Protein AF-X1F347-F1 (afdb_monomer)

Organism: NCBI:txid412755

Foldseek 3Di:
DPDQDFAQFWKKFFKKWKADWPDFFKKKKFKDWQNHTFWIFIDGDDPVDRGIDITTIIGPTHGGRTGMDMDMDTPPDPDIDMDIDTDMDGD

Mean predicted aligned error: 5.32 Å

Sequence (91 aa):
ETAIDVIPSDFDIRCLSIEDLSADGVYEIVLYADGIKVGKARCTKNAALDGIVNVPIQTPIISAGSVITAKVATSNVTEDTATISIVYHVY

Secondary structure (DSSP, 8-state):
--------S-EEEEEEEEE---SSEEEEEEEEETTEEEEEEEEEE-TT--S-EEEE--PPPB-TTPPEEEEEEESS-SS---EEEEEEEE-

Nearest PDB structures (foldseek):
  3wnn-assembly2_B  TM=5.715E-01  e=1.254E-01  Niallia circulans
  4qql-assembly1_C  TM=5.669E-01  e=1.469E-01  Mus musculus
  5x7h-assembly1_A  TM=5.674E-01  e=3.069E-01  Paenibacillus sp. 598K
  3wnk-assembly1_A  TM=5.735E-01  e=3.410E-01  Niallia circulans
  3d0j-assembly1_A-2  TM=2.656E-01  e=1.071E-01  Clostridium acetobutylicum ATCC 824

pLDDT: mean 86.06, std 11.74, range [39.31, 96.62]

Radius of gyration: 13.59 Å; Cα contacts (8 Å, |Δi|>4): 200; chains: 1; bounding box: 31×23×32 Å

Solvent-accessible surface area (backbone atoms only — not comparable to full-atom values): 5469 Å² total; per-residue (Å²): 132,83,81,77,87,64,50,86,40,36,29,32,44,46,29,40,38,37,32,74,65,80,62,68,37,52,38,39,39,38,34,21,46,74,82,43,81,50,46,69,47,70,52,72,42,46,98,86,58,93,58,75,45,75,40,78,44,76,35,63,82,41,62,45,62,53,53,77,46,77,48,79,47,51,87,76,55,98,75,84,59,68,48,75,47,80,42,66,51,76,103

Structure (mmCIF, N/CA/C/O backbone):
data_AF-X1F347-F1
#
_entry.id   AF-X1F347-F1
#
loop_
_atom_site.group_PDB
_atom_site.id
_atom_site.type_symbol
_atom_site.label_atom_id
_atom_site.label_alt_id
_atom_site.label_comp_id
_atom_site.label_asym_id
_atom_site.label_entity_id
_atom_site.label_seq_id
_atom_site.pdbx_PDB_ins_code
_atom_site.Cartn_x
_atom_site.Cartn_y
_atom_site.Cartn_z
_atom_site.occupancy
_atom_site.B_iso_or_equiv
_atom_site.auth_seq_id
_atom_site.auth_comp_id
_atom_site.auth_asym_id
_atom_site.auth_atom_id
_atom_site.pdbx_PDB_model_num
ATOM 1 N N . GLU A 1 1 ? -16.744 8.293 -10.250 1.00 39.31 1 GLU A N 1
ATOM 2 C CA . GLU A 1 1 ? -16.518 8.300 -8.796 1.00 39.31 1 GLU A CA 1
ATOM 3 C C . GLU A 1 1 ? -16.043 6.903 -8.436 1.00 39.31 1 GLU A C 1
ATOM 5 O O . GLU A 1 1 ? -16.802 5.957 -8.598 1.00 39.31 1 GLU A O 1
ATOM 10 N N . THR A 1 2 ? -14.751 6.725 -8.168 1.00 45.22 2 THR A N 1
ATOM 11 C CA . THR A 1 2 ? -14.213 5.430 -7.732 1.00 45.22 2 THR A CA 1
ATOM 12 C C . THR A 1 2 ? -14.665 5.248 -6.292 1.00 45.22 2 THR A C 1
ATOM 14 O O . THR A 1 2 ? -14.276 6.039 -5.435 1.00 45.22 2 THR A O 1
ATOM 17 N N . ALA A 1 3 ? -15.549 4.282 -6.042 1.00 48.78 3 ALA A N 1
ATOM 18 C CA . ALA A 1 3 ? -15.978 3.955 -4.691 1.00 48.78 3 ALA A CA 1
ATOM 19 C C . ALA A 1 3 ? -14.732 3.630 -3.857 1.00 48.78 3 ALA A C 1
ATOM 21 O O . ALA A 1 3 ? -13.963 2.736 -4.206 1.00 48.78 3 ALA A O 1
ATOM 22 N N . ILE A 1 4 ? -14.493 4.414 -2.806 1.00 61.59 4 ILE A N 1
ATOM 23 C CA . ILE A 1 4 ? -13.481 4.084 -1.808 1.00 61.59 4 ILE A CA 1
ATOM 24 C C . ILE A 1 4 ? -14.112 2.985 -0.965 1.00 61.59 4 ILE A C 1
ATOM 26 O O . ILE A 1 4 ? -15.049 3.256 -0.214 1.00 61.59 4 ILE A O 1
ATOM 30 N N . ASP A 1 5 ? -13.643 1.751 -1.131 1.00 69.25 5 ASP A N 1
ATOM 31 C CA . ASP A 1 5 ? -14.046 0.659 -0.253 1.00 69.25 5 ASP A CA 1
ATOM 32 C C . ASP A 1 5 ? -13.544 0.966 1.158 1.00 69.25 5 ASP A C 1
ATOM 34 O O . ASP A 1 5 ? -12.344 1.043 1.427 1.00 69.25 5 ASP A O 1
ATOM 38 N N . VAL A 1 6 ? -14.495 1.208 2.054 1.00 81.69 6 VAL A N 1
ATOM 39 C CA . VAL A 1 6 ? -14.227 1.519 3.453 1.00 81.69 6 VAL A CA 1
ATOM 40 C C . VAL A 1 6 ? -14.161 0.215 4.240 1.00 81.69 6 VAL A C 1
ATOM 42 O O . VAL A 1 6 ? -15.090 -0.590 4.187 1.00 81.69 6 VAL A O 1
ATOM 45 N N . ILE A 1 7 ? -13.093 0.022 5.015 1.00 89.50 7 ILE A N 1
ATOM 46 C CA . ILE A 1 7 ? -12.989 -1.107 5.946 1.00 89.50 7 ILE A CA 1
ATOM 47 C C . ILE A 1 7 ? -13.740 -0.728 7.241 1.00 89.50 7 ILE A C 1
ATOM 49 O O . ILE A 1 7 ? -13.374 0.261 7.881 1.00 89.50 7 ILE A O 1
ATOM 53 N N . PRO A 1 8 ? -14.808 -1.458 7.627 1.00 91.12 8 PRO A N 1
ATOM 54 C CA . PRO A 1 8 ? -15.732 -1.034 8.687 1.00 91.12 8 PRO A CA 1
ATOM 55 C C . PRO A 1 8 ? -15.272 -1.375 10.113 1.00 91.12 8 PRO A C 1
ATOM 57 O O . PRO A 1 8 ? -15.905 -0.933 11.069 1.00 91.12 8 PRO A O 1
ATOM 60 N N . SER A 1 9 ? -14.202 -2.157 10.253 1.00 95.00 9 SER A N 1
ATOM 61 C CA . SER A 1 9 ? -13.582 -2.542 11.525 1.00 95.00 9 SER A CA 1
ATOM 62 C C . SER A 1 9 ? -12.160 -2.014 11.591 1.00 95.00 9 SER A C 1
ATOM 64 O O . SER A 1 9 ? -11.550 -1.784 10.548 1.00 95.00 9 SER A O 1
ATOM 66 N N . ASP A 1 10 ? -11.619 -1.890 12.801 1.00 96.44 10 ASP A N 1
ATOM 67 C CA . ASP A 1 10 ? -10.188 -1.672 12.992 1.00 96.44 10 ASP A CA 1
ATOM 68 C C . ASP A 1 10 ? -9.404 -2.800 12.310 1.00 96.44 10 ASP A C 1
ATOM 70 O O . ASP A 1 10 ? -9.826 -3.961 12.299 1.00 96.44 10 ASP A O 1
ATOM 74 N N . PHE A 1 11 ? -8.267 -2.466 11.708 1.00 95.69 11 PHE A N 1
ATOM 75 C CA . PHE A 1 11 ? -7.518 -3.411 10.887 1.00 95.69 11 PHE A CA 1
ATOM 76 C C . PHE A 1 11 ? -6.020 -3.132 10.895 1.00 95.69 11 PHE A C 1
ATOM 78 O O . PHE A 1 11 ? -5.580 -2.025 11.183 1.00 95.69 11 PHE A O 1
ATOM 85 N N . ASP A 1 12 ? -5.212 -4.126 10.538 1.00 96.19 12 ASP A N 1
ATOM 86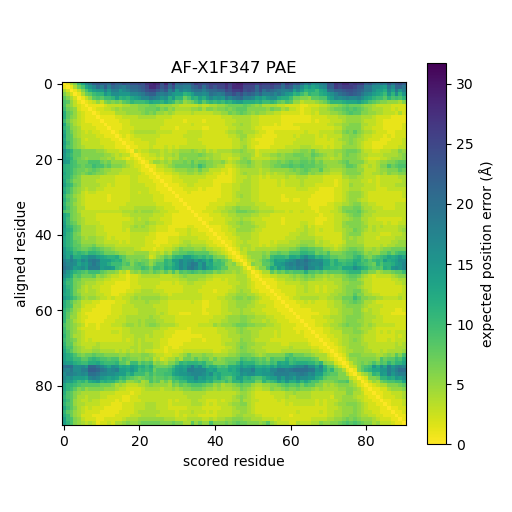 C CA . ASP A 1 12 ? -3.804 -3.920 10.204 1.00 96.19 12 ASP A CA 1
ATOM 87 C C . ASP A 1 12 ? -3.444 -4.557 8.859 1.00 96.19 12 ASP A C 1
ATOM 89 O O . ASP A 1 12 ? -4.018 -5.562 8.438 1.00 96.19 12 ASP A O 1
ATOM 93 N N . ILE A 1 13 ? -2.500 -3.946 8.144 1.00 95.75 13 ILE A N 1
ATOM 94 C CA . ILE A 1 13 ? -2.055 -4.415 6.833 1.00 95.75 13 ILE A CA 1
ATOM 95 C C . ILE A 1 13 ? -0.865 -5.355 7.026 1.00 95.75 13 ILE A C 1
ATOM 97 O O . ILE A 1 13 ? 0.121 -5.009 7.682 1.00 95.75 13 ILE A O 1
ATOM 101 N N . ARG A 1 14 ? -0.965 -6.542 6.420 1.00 95.19 14 ARG A N 1
ATOM 102 C CA . ARG A 1 14 ? -0.026 -7.668 6.560 1.00 95.19 14 ARG A CA 1
ATOM 103 C C . ARG A 1 14 ? 0.829 -7.904 5.319 1.00 95.19 14 ARG A C 1
ATOM 105 O O . ARG A 1 14 ? 1.905 -8.495 5.397 1.00 95.19 14 ARG A O 1
ATOM 112 N N . CYS A 1 15 ? 0.351 -7.487 4.154 1.00 94.25 15 CYS A N 1
ATOM 113 C CA . CYS A 1 15 ? 1.080 -7.642 2.904 1.00 94.25 15 CYS A CA 1
ATOM 114 C C . CYS A 1 15 ? 0.598 -6.617 1.880 1.00 94.25 15 CYS A C 1
ATOM 116 O O . CYS A 1 15 ? -0.585 -6.269 1.851 1.00 94.25 15 CYS A O 1
ATOM 118 N N . LEU A 1 16 ? 1.519 -6.177 1.027 1.00 94.00 16 LEU A N 1
ATOM 119 C CA . LEU A 1 16 ? 1.194 -5.516 -0.229 1.00 94.00 16 LEU A CA 1
ATOM 120 C C . LEU A 1 16 ? 1.513 -6.456 -1.382 1.00 94.00 16 LEU A C 1
ATOM 122 O O . LEU A 1 16 ? 2.651 -6.905 -1.516 1.00 94.00 16 LEU A O 1
ATOM 126 N N . SER A 1 17 ? 0.519 -6.711 -2.220 1.00 92.62 17 SER A N 1
ATOM 127 C CA . SER A 1 17 ? 0.700 -7.381 -3.503 1.00 92.62 17 SER A CA 1
ATOM 128 C C . SER A 1 17 ? 0.803 -6.301 -4.572 1.00 92.62 17 SER A C 1
ATOM 130 O O . SER A 1 17 ? -0.107 -5.486 -4.716 1.00 92.62 17 SER A O 1
ATOM 132 N N . ILE A 1 18 ? 1.937 -6.250 -5.260 1.00 90.44 18 ILE A N 1
ATOM 133 C CA . ILE A 1 18 ? 2.285 -5.190 -6.207 1.00 90.44 18 ILE A CA 1
ATOM 134 C C . ILE A 1 18 ? 2.439 -5.822 -7.584 1.00 90.44 18 ILE A C 1
ATOM 136 O O . ILE A 1 18 ? 3.179 -6.796 -7.734 1.00 90.44 18 IL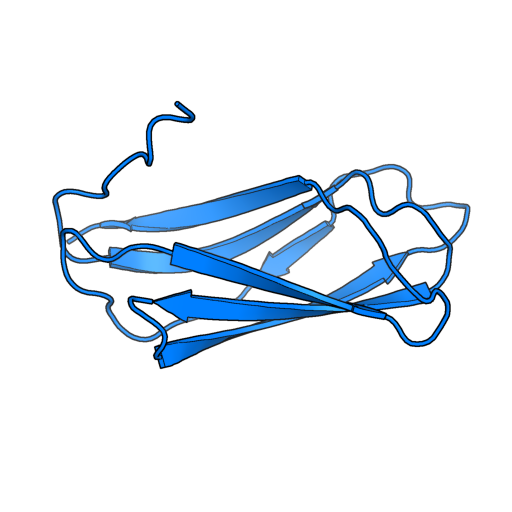E A O 1
ATOM 140 N N . GLU A 1 19 ? 1.771 -5.257 -8.579 1.00 87.25 19 GLU A N 1
ATOM 141 C CA . GLU A 1 19 ? 1.813 -5.718 -9.965 1.00 87.25 19 GLU A CA 1
ATOM 142 C C . GLU A 1 19 ? 1.805 -4.532 -10.942 1.00 87.25 19 GLU A C 1
ATOM 144 O O . GLU A 1 19 ? 1.681 -3.372 -10.536 1.00 87.25 19 GLU A O 1
ATOM 149 N N . ASP A 1 20 ? 2.007 -4.825 -12.227 1.00 82.81 20 ASP A N 1
ATOM 150 C CA . ASP A 1 20 ? 1.983 -3.851 -13.328 1.00 82.81 20 ASP A CA 1
ATOM 151 C C . ASP A 1 20 ? 2.951 -2.658 -13.196 1.00 82.81 20 ASP A C 1
ATOM 153 O O . ASP A 1 20 ? 2.710 -1.585 -13.740 1.00 82.81 20 ASP A O 1
ATOM 157 N N . LEU A 1 21 ? 4.084 -2.835 -12.510 1.00 83.56 21 LEU A N 1
ATOM 158 C CA . LEU A 1 21 ? 5.161 -1.835 -12.479 1.00 83.56 21 LEU A CA 1
ATOM 159 C C . LEU A 1 21 ? 5.690 -1.593 -13.903 1.00 83.56 21 LEU A C 1
ATOM 161 O O . LEU A 1 21 ? 6.011 -2.559 -14.597 1.00 83.56 21 LEU A O 1
ATOM 165 N N . SER A 1 22 ? 5.808 -0.341 -14.355 1.00 79.44 22 SER A N 1
ATOM 166 C CA . SER A 1 22 ? 6.035 -0.073 -15.787 1.00 79.44 22 SER A CA 1
ATOM 167 C C . SER A 1 22 ? 7.468 -0.304 -16.280 1.00 79.44 22 SER A C 1
ATOM 169 O O . SER A 1 22 ? 7.659 -0.573 -17.467 1.00 79.44 22 SER A O 1
ATOM 171 N N . ALA A 1 23 ? 8.475 -0.245 -15.403 1.00 82.62 23 ALA A N 1
ATOM 172 C CA . ALA A 1 23 ? 9.881 -0.282 -15.801 1.00 82.62 23 ALA A CA 1
ATOM 173 C C . ALA A 1 23 ? 10.770 -1.088 -14.843 1.00 82.62 23 ALA A C 1
ATOM 175 O O . ALA A 1 23 ? 10.447 -1.326 -13.681 1.00 82.62 23 ALA 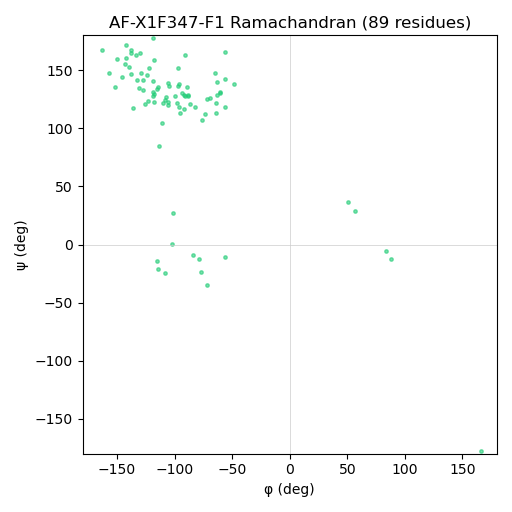A O 1
ATOM 176 N N . ASP A 1 24 ? 11.938 -1.491 -15.337 1.00 86.12 24 ASP A N 1
ATOM 177 C CA . ASP A 1 24 ? 12.957 -2.126 -14.509 1.00 86.12 24 ASP A CA 1
ATOM 178 C C . ASP A 1 24 ? 13.549 -1.116 -13.523 1.00 86.12 24 ASP A C 1
ATOM 180 O O . ASP A 1 24 ? 14.049 -0.043 -13.887 1.00 86.12 24 ASP A O 1
ATOM 184 N N . GLY A 1 25 ? 13.527 -1.467 -12.241 1.00 86.12 25 GLY A N 1
ATOM 185 C CA . GLY A 1 25 ? 13.980 -0.556 -11.208 1.00 86.12 25 GLY A CA 1
ATOM 186 C C . GLY A 1 25 ? 13.592 -0.952 -9.800 1.00 86.12 25 GLY A C 1
ATOM 187 O O . GLY A 1 25 ? 12.994 -1.996 -9.539 1.00 86.12 25 GLY A O 1
ATOM 188 N N . VAL A 1 26 ? 13.980 -0.086 -8.871 1.00 88.06 26 VAL A N 1
ATOM 189 C CA . VAL A 1 26 ? 13.633 -0.206 -7.460 1.00 88.06 26 VAL A CA 1
ATOM 190 C C . VAL A 1 26 ? 12.475 0.729 -7.166 1.00 88.06 26 VAL A C 1
ATOM 192 O O . VAL A 1 26 ? 12.568 1.933 -7.398 1.00 88.06 26 VAL A O 1
ATOM 195 N N . TYR A 1 27 ? 11.437 0.163 -6.568 1.00 88.06 27 TYR A N 1
ATOM 196 C CA . TYR A 1 27 ? 10.220 0.858 -6.195 1.00 88.06 27 TYR A CA 1
ATOM 197 C C . TYR A 1 27 ? 10.073 0.894 -4.685 1.00 88.06 27 TYR A C 1
ATOM 199 O O . TYR A 1 27 ? 10.264 -0.113 -3.999 1.00 88.06 27 TYR A O 1
ATOM 207 N N . GLU A 1 28 ? 9.701 2.058 -4.172 1.00 89.88 28 GLU A N 1
ATOM 208 C CA . GLU A 1 28 ? 9.315 2.262 -2.786 1.00 89.88 28 GLU A CA 1
ATOM 209 C C . GLU A 1 28 ? 7.864 2.736 -2.739 1.00 89.88 28 GLU A C 1
ATOM 211 O O . GLU A 1 28 ? 7.509 3.752 -3.331 1.00 89.88 28 GLU A O 1
ATOM 216 N N . ILE A 1 29 ? 7.022 1.987 -2.032 1.00 91.25 29 ILE A N 1
ATOM 217 C CA . ILE A 1 29 ? 5.608 2.300 -1.843 1.00 91.25 29 ILE A CA 1
ATOM 218 C C . ILE A 1 29 ? 5.412 2.690 -0.390 1.00 91.25 29 ILE A C 1
ATOM 220 O O . ILE A 1 29 ? 5.711 1.916 0.520 1.00 91.25 29 ILE A O 1
ATOM 224 N N . VAL A 1 30 ? 4.905 3.895 -0.166 1.00 92.38 30 VAL A N 1
ATOM 225 C CA . VAL A 1 30 ? 4.598 4.416 1.165 1.00 92.38 30 VAL A CA 1
ATOM 226 C C . VAL A 1 30 ? 3.089 4.449 1.345 1.00 92.38 30 VAL A C 1
ATOM 228 O O . VAL A 1 30 ? 2.381 5.022 0.519 1.00 92.38 30 VAL A O 1
ATOM 231 N N . LEU A 1 31 ? 2.614 3.846 2.434 1.00 94.12 31 LEU A N 1
ATOM 232 C CA . LEU A 1 31 ? 1.203 3.823 2.801 1.00 94.12 31 LEU A CA 1
ATOM 233 C C . LEU A 1 31 ? 0.891 4.925 3.803 1.00 94.12 31 LEU A C 1
ATOM 235 O O . LEU A 1 31 ? 1.633 5.118 4.776 1.00 94.12 31 LEU A O 1
ATOM 239 N N . TYR A 1 32 ? -0.247 5.574 3.598 1.00 94.50 32 TYR A N 1
ATOM 240 C CA . TYR A 1 32 ? -0.798 6.573 4.495 1.00 94.50 32 TYR A CA 1
ATOM 241 C C . TYR A 1 32 ? -2.244 6.225 4.844 1.00 94.50 32 TYR A C 1
ATOM 243 O O . TYR A 1 32 ? -3.029 5.938 3.943 1.00 94.50 32 TYR A O 1
ATOM 251 N N . ALA A 1 33 ? -2.589 6.295 6.127 1.00 94.50 33 ALA A N 1
ATOM 252 C CA . ALA A 1 33 ? -3.964 6.269 6.616 1.00 94.50 33 ALA A CA 1
ATOM 253 C C . ALA A 1 33 ? -4.341 7.688 7.045 1.00 94.50 33 ALA A C 1
ATOM 255 O O . ALA A 1 33 ? -3.637 8.282 7.863 1.00 94.50 33 ALA A O 1
ATOM 256 N N . ASP A 1 34 ? -5.377 8.261 6.432 1.00 93.38 34 ASP A N 1
ATOM 257 C CA . ASP A 1 34 ? -5.842 9.631 6.705 1.00 93.38 34 ASP A CA 1
ATOM 258 C C . ASP A 1 34 ? -4.708 10.681 6.647 1.00 93.38 34 ASP A C 1
ATOM 260 O O . ASP A 1 34 ? -4.637 11.632 7.423 1.00 93.38 34 ASP A O 1
ATOM 264 N N . GLY A 1 35 ? -3.763 10.480 5.721 1.00 92.69 35 GLY A N 1
ATOM 265 C CA . GLY A 1 35 ? -2.590 11.341 5.528 1.00 92.69 35 GLY A CA 1
ATOM 266 C C . GLY A 1 35 ? -1.398 11.054 6.451 1.00 92.69 35 GLY A C 1
ATOM 267 O O . GLY A 1 35 ? -0.321 11.614 6.234 1.00 92.69 35 GLY A O 1
ATOM 268 N N . ILE A 1 36 ? -1.526 10.153 7.429 1.00 94.31 36 ILE A N 1
ATOM 269 C CA . ILE A 1 36 ? -0.438 9.743 8.325 1.00 94.31 36 ILE A CA 1
ATOM 270 C C . ILE A 1 36 ? 0.254 8.503 7.777 1.00 94.31 36 ILE A C 1
ATOM 272 O O . ILE A 1 36 ? -0.388 7.511 7.453 1.00 94.31 36 ILE A O 1
ATOM 276 N N . LYS A 1 37 ? 1.586 8.530 7.692 1.00 94.94 37 LYS A N 1
ATOM 277 C CA . LYS A 1 37 ? 2.367 7.379 7.226 1.00 94.94 37 LYS A CA 1
ATOM 278 C C . LYS A 1 37 ? 2.211 6.201 8.191 1.00 94.94 37 LYS A C 1
ATOM 280 O O . LYS A 1 37 ? 2.606 6.308 9.349 1.00 94.94 37 LYS A O 1
ATOM 285 N N . VAL A 1 38 ? 1.741 5.065 7.682 1.00 96.06 38 VAL A N 1
ATOM 286 C CA . VAL A 1 38 ? 1.517 3.835 8.468 1.00 96.06 38 VAL A CA 1
ATOM 287 C C . VAL A 1 38 ? 2.418 2.677 8.058 1.00 96.06 38 VAL A C 1
ATOM 289 O O . VAL A 1 38 ? 2.637 1.760 8.845 1.00 96.06 38 VAL A O 1
ATOM 292 N N . GLY A 1 39 ? 2.971 2.709 6.846 1.00 94.06 39 GLY A N 1
ATOM 293 C CA . GLY A 1 39 ? 3.743 1.588 6.327 1.00 94.06 39 GLY A CA 1
ATOM 294 C C . GLY A 1 39 ? 4.610 1.953 5.136 1.00 94.06 39 GLY A C 1
ATOM 295 O O . GLY A 1 39 ? 4.496 3.033 4.550 1.00 94.06 39 GLY A O 1
ATOM 296 N N . LYS A 1 40 ? 5.518 1.039 4.801 1.00 93.38 40 LYS A N 1
ATOM 297 C CA . LYS A 1 40 ? 6.390 1.151 3.639 1.00 93.38 40 LYS A CA 1
ATOM 298 C C . LYS A 1 40 ? 6.769 -0.230 3.125 1.00 93.38 40 LYS A C 1
ATOM 300 O O . LYS A 1 40 ? 7.162 -1.078 3.919 1.00 93.38 40 LYS A O 1
ATOM 305 N N . ALA A 1 41 ? 6.717 -0.410 1.815 1.00 92.44 41 ALA A N 1
ATOM 306 C CA . ALA A 1 41 ? 7.213 -1.586 1.119 1.00 92.44 41 ALA A CA 1
ATOM 307 C C . ALA A 1 41 ? 8.259 -1.178 0.083 1.00 92.44 41 ALA A C 1
ATOM 309 O O . ALA A 1 41 ? 8.228 -0.069 -0.452 1.00 92.44 41 ALA A O 1
ATOM 310 N N . ARG A 1 42 ? 9.185 -2.091 -0.207 1.00 90.94 42 ARG A N 1
ATOM 311 C CA . ARG A 1 42 ? 10.163 -1.939 -1.281 1.00 90.94 42 ARG A CA 1
ATOM 312 C C . ARG A 1 42 ? 10.172 -3.206 -2.120 1.00 90.94 42 ARG A C 1
ATOM 314 O O . ARG A 1 42 ? 10.218 -4.299 -1.564 1.00 90.94 42 ARG A O 1
ATOM 321 N N . CYS A 1 43 ? 10.170 -3.051 -3.435 1.00 89.00 43 CYS A N 1
ATOM 322 C CA . CYS A 1 43 ? 10.349 -4.152 -4.373 1.00 89.00 43 CYS A CA 1
ATOM 323 C C . CYS A 1 43 ? 11.277 -3.741 -5.519 1.00 89.00 43 CYS A C 1
ATOM 325 O O . CYS A 1 43 ? 11.575 -2.560 -5.711 1.00 89.00 43 CYS A O 1
ATOM 327 N N . THR A 1 44 ? 11.760 -4.736 -6.255 1.00 87.75 44 THR A N 1
ATOM 328 C CA . THR A 1 44 ? 12.586 -4.535 -7.443 1.00 87.75 44 THR A CA 1
ATOM 329 C C . THR A 1 44 ? 11.905 -5.232 -8.610 1.00 87.75 44 THR A C 1
ATOM 331 O O . THR A 1 44 ? 11.683 -6.441 -8.534 1.00 87.75 44 THR A O 1
ATOM 334 N N . LYS A 1 45 ? 11.609 -4.491 -9.680 1.00 84.75 45 LYS A N 1
ATOM 335 C CA . LY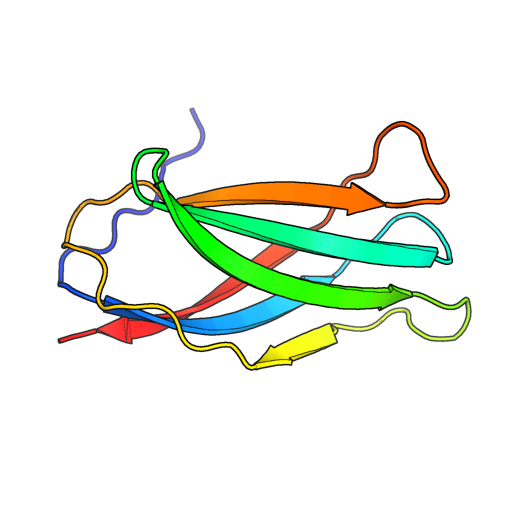S A 1 45 ? 11.249 -5.071 -10.975 1.00 84.75 45 LYS A CA 1
ATOM 336 C C . LYS A 1 45 ? 12.519 -5.288 -11.792 1.00 84.75 45 LYS A C 1
ATOM 338 O O . LYS A 1 45 ? 13.392 -4.420 -11.839 1.00 84.75 45 LYS A O 1
ATOM 343 N N . ASN A 1 46 ? 12.613 -6.452 -12.418 1.00 81.81 46 ASN A N 1
ATOM 344 C CA . ASN A 1 46 ? 13.56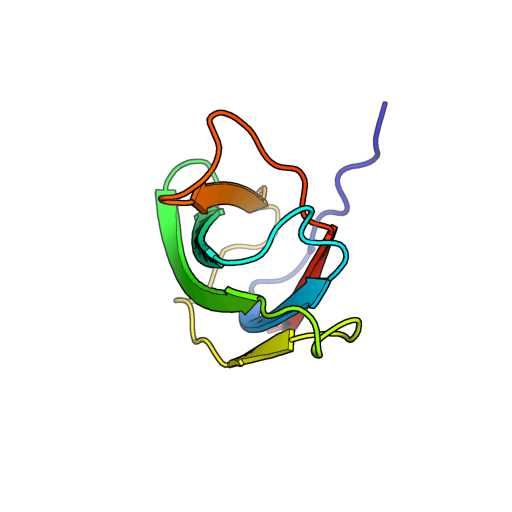7 -6.731 -13.481 1.00 81.81 46 ASN A CA 1
ATOM 345 C C . ASN A 1 46 ? 12.815 -7.345 -14.670 1.00 81.81 46 ASN A C 1
ATOM 347 O O . ASN A 1 46 ? 11.701 -7.838 -14.490 1.00 81.81 46 ASN A O 1
ATOM 351 N N . ALA A 1 47 ? 13.446 -7.379 -15.844 1.00 76.88 47 ALA A N 1
ATOM 352 C CA . ALA A 1 47 ? 12.848 -7.890 -17.078 1.00 76.88 47 ALA A CA 1
ATOM 353 C C . ALA A 1 47 ? 12.323 -9.341 -17.021 1.00 76.88 47 ALA A C 1
ATOM 355 O O . ALA A 1 47 ? 11.669 -9.783 -17.958 1.00 76.88 47 ALA A O 1
ATOM 356 N N . ALA A 1 48 ? 12.630 -10.106 -15.968 1.00 74.75 48 ALA A N 1
ATOM 357 C CA . ALA A 1 48 ? 12.160 -11.479 -15.779 1.00 74.75 48 ALA A CA 1
ATOM 358 C C . ALA A 1 48 ? 10.992 -11.598 -14.776 1.00 74.75 48 ALA A C 1
ATOM 360 O O . ALA A 1 48 ? 10.528 -12.707 -14.509 1.00 74.75 48 ALA A O 1
ATOM 361 N N . LEU A 1 49 ? 10.530 -10.483 -14.200 1.00 66.81 49 LEU A N 1
ATOM 362 C CA . LEU A 1 49 ? 9.468 -10.417 -13.197 1.00 66.81 49 LEU A CA 1
ATOM 363 C C . LEU A 1 49 ? 8.240 -9.693 -13.771 1.00 66.81 49 LEU A C 1
ATOM 365 O O . LEU A 1 49 ? 8.037 -8.503 -13.541 1.00 66.81 49 LEU A O 1
ATOM 369 N N . ASP A 1 50 ? 7.399 -10.451 -14.475 1.00 68.19 50 ASP A N 1
ATOM 370 C CA . ASP A 1 50 ? 6.068 -10.018 -14.942 1.00 68.19 50 ASP A CA 1
ATOM 371 C C . ASP A 1 50 ? 4.935 -10.566 -14.050 1.00 68.19 50 ASP A C 1
ATOM 373 O O . ASP A 1 50 ? 3.815 -10.800 -14.496 1.00 68.19 50 ASP A O 1
ATOM 377 N N . GLY A 1 51 ? 5.233 -10.833 -12.775 1.00 80.00 51 GLY A N 1
ATOM 378 C CA . GLY A 1 51 ? 4.287 -11.401 -11.815 1.00 80.00 51 GLY A CA 1
ATOM 379 C C . GLY A 1 51 ? 4.019 -10.499 -10.614 1.00 80.00 51 GLY A C 1
ATOM 380 O O . GLY A 1 51 ? 4.635 -9.449 -10.439 1.00 80.00 51 GLY A O 1
ATOM 381 N N . ILE A 1 52 ? 3.125 -10.963 -9.744 1.00 87.25 52 ILE A N 1
ATOM 382 C CA . ILE A 1 52 ? 2.780 -10.282 -8.495 1.00 87.25 52 ILE A CA 1
ATOM 383 C C . ILE A 1 52 ? 3.940 -10.394 -7.505 1.00 87.25 52 ILE A C 1
ATOM 385 O O . ILE A 1 52 ? 4.360 -11.495 -7.132 1.00 87.25 52 ILE A O 1
ATOM 389 N N . VAL A 1 53 ? 4.410 -9.252 -7.009 1.00 89.69 53 VAL A N 1
ATOM 390 C CA . VAL A 1 53 ? 5.374 -9.188 -5.911 1.00 89.69 53 VAL A CA 1
ATOM 391 C C . VAL A 1 53 ? 4.626 -8.999 -4.601 1.00 89.69 53 VAL A C 1
ATOM 393 O O . VAL A 1 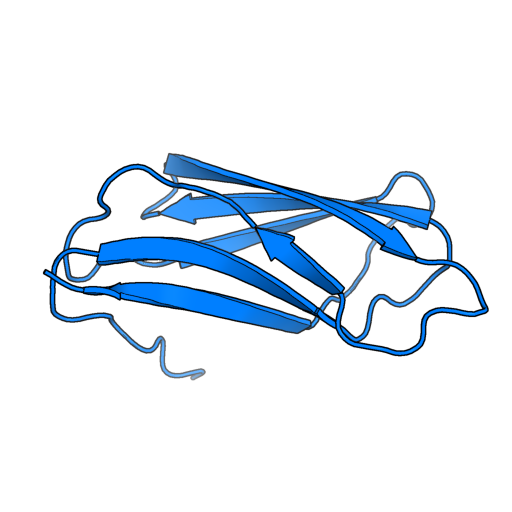53 ? 4.033 -7.955 -4.350 1.00 89.69 53 VAL A O 1
ATOM 396 N N . ASN A 1 54 ? 4.684 -10.011 -3.740 1.00 92.12 54 ASN A N 1
ATOM 397 C CA . ASN A 1 54 ? 4.131 -9.942 -2.393 1.00 92.12 54 ASN A CA 1
ATOM 398 C C . ASN A 1 54 ? 5.207 -9.463 -1.422 1.00 92.12 54 ASN A C 1
ATOM 400 O O . ASN A 1 54 ? 6.217 -10.141 -1.229 1.00 92.12 54 ASN A O 1
ATOM 404 N N . VAL A 1 55 ? 4.986 -8.306 -0.806 1.00 92.94 55 VAL A N 1
ATOM 405 C CA . VAL A 1 55 ? 5.877 -7.728 0.198 1.00 92.94 55 VAL A CA 1
ATOM 406 C C . VAL A 1 55 ? 5.178 -7.772 1.555 1.00 92.94 55 VAL A C 1
ATOM 408 O O . VAL A 1 55 ? 4.287 -6.954 1.808 1.00 92.94 55 VAL A O 1
ATOM 411 N N . PRO A 1 56 ? 5.570 -8.704 2.444 1.00 94.38 56 PRO A N 1
ATOM 412 C CA . PRO A 1 56 ? 5.073 -8.728 3.809 1.00 94.38 56 PRO A CA 1
ATOM 413 C C . PRO A 1 56 ? 5.444 -7.433 4.524 1.00 94.38 56 PRO A C 1
ATOM 415 O O . PRO A 1 56 ? 6.601 -7.005 4.506 1.00 94.38 56 PRO A O 1
ATOM 418 N N . ILE A 1 57 ? 4.460 -6.826 5.172 1.00 94.06 57 ILE A N 1
ATOM 419 C CA . ILE A 1 57 ? 4.638 -5.653 6.024 1.00 94.06 57 ILE A CA 1
ATOM 420 C C . ILE A 1 57 ? 3.799 -5.833 7.285 1.00 94.06 57 ILE A C 1
ATOM 422 O O . ILE A 1 57 ? 2.946 -6.709 7.359 1.00 94.06 57 ILE A O 1
ATOM 426 N N . GLN A 1 58 ? 4.031 -4.997 8.284 1.00 91.25 58 GLN A N 1
ATOM 427 C CA . GLN A 1 58 ? 3.141 -4.908 9.429 1.00 91.25 58 GLN A CA 1
ATOM 428 C C . GLN A 1 58 ? 2.940 -3.437 9.753 1.00 91.25 58 GLN A C 1
ATOM 430 O O . GLN A 1 58 ? 3.904 -2.728 10.056 1.00 91.25 58 GLN A O 1
ATOM 435 N N . THR A 1 59 ? 1.701 -2.973 9.650 1.00 95.19 59 THR A N 1
ATOM 436 C CA . THR A 1 59 ? 1.325 -1.626 10.085 1.00 95.19 59 THR A CA 1
ATOM 437 C C . THR A 1 59 ? 0.871 -1.651 11.544 1.00 95.19 59 THR A C 1
ATOM 439 O O . THR A 1 59 ? 0.542 -2.713 12.078 1.00 95.19 59 THR A O 1
ATOM 442 N N . PRO A 1 60 ? 0.814 -0.490 12.214 1.00 96.62 60 PRO A N 1
ATOM 443 C CA . PRO A 1 60 ? -0.040 -0.330 13.385 1.00 96.62 60 PRO A CA 1
ATOM 444 C C . PRO A 1 60 ? -1.502 -0.667 13.054 1.00 96.62 60 PRO A C 1
ATOM 446 O O . PRO A 1 60 ? -1.875 -0.721 11.877 1.00 96.62 60 PRO A O 1
ATOM 449 N N . ILE A 1 61 ? -2.321 -0.841 14.093 1.00 96.38 61 ILE A N 1
ATOM 450 C CA . ILE A 1 61 ? -3.778 -0.896 13.939 1.00 96.38 61 ILE A CA 1
ATOM 451 C C . ILE A 1 61 ? -4.250 0.463 13.412 1.00 96.38 61 ILE A C 1
ATOM 453 O O . ILE A 1 61 ? -3.889 1.512 13.948 1.00 96.38 61 ILE A O 1
ATOM 457 N N . ILE A 1 6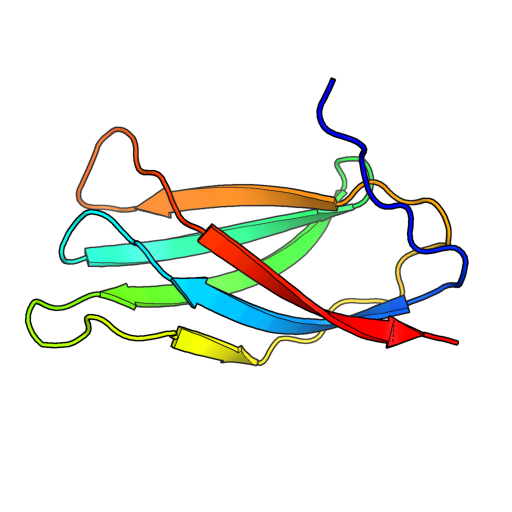2 ? -5.021 0.413 12.336 1.00 96.38 62 ILE A N 1
ATOM 458 C CA . ILE A 1 62 ? -5.653 1.528 11.648 1.00 96.38 62 ILE A CA 1
ATOM 459 C C . ILE A 1 62 ? -7.135 1.487 12.011 1.00 96.38 62 ILE A C 1
ATOM 461 O O . ILE A 1 62 ? -7.741 0.414 12.035 1.00 96.38 62 ILE A O 1
ATOM 465 N N . SER A 1 63 ? -7.703 2.649 12.313 1.00 96.44 63 SER A N 1
ATOM 466 C CA . SER A 1 63 ? -9.101 2.758 12.713 1.00 96.44 63 SER A CA 1
ATOM 467 C C . SER A 1 63 ? -10.052 2.368 11.582 1.00 96.44 63 SER A C 1
ATOM 469 O O . SER A 1 63 ? -9.794 2.640 10.405 1.00 96.44 63 SER A O 1
ATOM 471 N N . ALA A 1 64 ? -11.199 1.798 11.949 1.00 95.19 64 ALA A N 1
ATOM 472 C CA . ALA A 1 64 ? -12.338 1.655 11.050 1.00 95.19 64 ALA A CA 1
ATOM 473 C C . ALA A 1 64 ? -12.642 2.978 10.327 1.00 95.19 64 ALA A C 1
ATOM 475 O O . ALA A 1 64 ? -12.647 4.050 10.937 1.00 95.19 64 ALA A O 1
ATOM 476 N N . GLY A 1 65 ? -12.937 2.915 9.030 1.00 92.38 65 GLY A N 1
ATOM 477 C CA . GLY A 1 65 ? -13.290 4.108 8.260 1.00 92.38 65 GLY A CA 1
ATOM 478 C C . GLY A 1 65 ? -12.120 4.875 7.640 1.00 92.38 65 GLY A C 1
ATOM 479 O O . GLY A 1 65 ? -12.369 5.736 6.796 1.00 92.38 65 GLY A O 1
ATOM 480 N N . SER A 1 66 ? -10.871 4.585 8.020 1.00 93.06 66 SER A N 1
ATOM 481 C CA . SER A 1 66 ? -9.704 5.310 7.507 1.00 93.06 66 SER A CA 1
ATOM 482 C C . SER A 1 66 ? -9.519 5.145 5.998 1.00 93.06 66 SER A C 1
ATOM 484 O O . SER A 1 66 ? -9.632 4.048 5.446 1.00 93.06 66 SER A O 1
ATOM 486 N N . VAL A 1 67 ? -9.147 6.238 5.329 1.00 91.88 67 VAL A N 1
ATOM 487 C CA . VAL A 1 67 ? -8.824 6.235 3.900 1.00 91.88 67 VAL A CA 1
ATOM 488 C C . VAL A 1 67 ? -7.359 5.872 3.715 1.00 91.88 67 VAL A C 1
ATOM 490 O O . VAL A 1 67 ? -6.460 6.580 4.181 1.00 91.88 67 VAL A O 1
ATOM 493 N N . ILE A 1 68 ? -7.112 4.786 2.982 1.00 91.56 68 ILE A N 1
ATOM 494 C CA . ILE A 1 68 ? -5.759 4.370 2.627 1.00 91.56 68 ILE A CA 1
ATOM 495 C C . ILE A 1 68 ? -5.349 4.997 1.301 1.00 91.56 68 ILE A C 1
ATOM 497 O O . ILE A 1 68 ? -6.028 4.869 0.286 1.00 91.56 68 ILE A O 1
ATOM 501 N N . THR A 1 69 ? -4.193 5.651 1.308 1.00 91.88 69 THR A N 1
ATOM 502 C CA . THR A 1 69 ? -3.538 6.144 0.095 1.00 91.88 69 THR A CA 1
A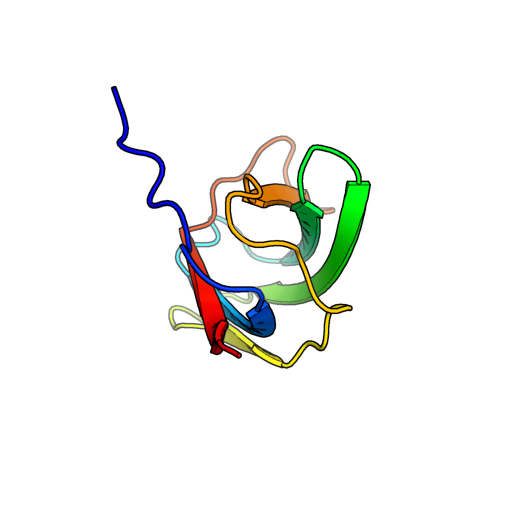TOM 503 C C . THR A 1 69 ? -2.127 5.586 0.005 1.00 91.88 69 THR A C 1
ATOM 505 O O . THR A 1 69 ? -1.449 5.384 1.016 1.00 91.88 69 THR A O 1
ATOM 508 N N . ALA A 1 70 ? -1.673 5.335 -1.218 1.00 89.56 70 ALA A N 1
ATOM 509 C CA . ALA A 1 70 ? -0.326 4.872 -1.500 1.00 89.56 70 ALA A CA 1
ATOM 510 C C . ALA A 1 70 ? 0.392 5.892 -2.383 1.00 89.56 70 ALA A C 1
ATOM 512 O O . ALA A 1 70 ? -0.196 6.463 -3.301 1.00 89.56 70 ALA A O 1
ATOM 513 N N . LYS A 1 71 ? 1.676 6.116 -2.108 1.00 87.81 71 LYS A N 1
ATOM 514 C CA . LYS A 1 71 ? 2.570 6.859 -2.998 1.00 87.81 71 LYS A CA 1
ATOM 515 C C . LYS A 1 71 ? 3.695 5.945 -3.432 1.00 87.81 71 LYS A C 1
ATOM 517 O O . LYS A 1 71 ? 4.358 5.359 -2.578 1.00 87.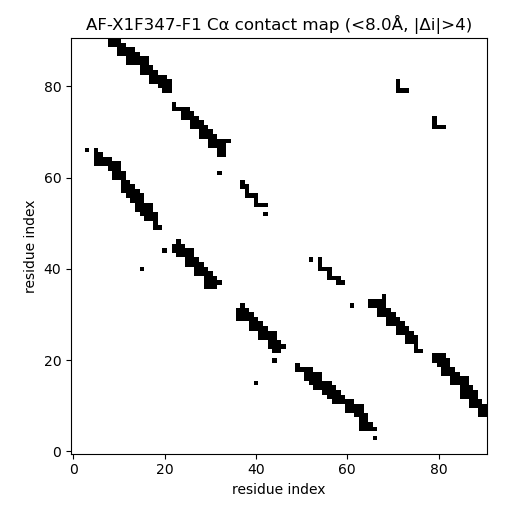81 71 LYS A O 1
ATOM 522 N N . VAL A 1 72 ? 3.903 5.852 -4.739 1.00 85.94 72 VAL A N 1
ATOM 523 C CA . VAL A 1 72 ? 5.033 5.139 -5.329 1.00 85.94 72 VAL A CA 1
ATOM 524 C C . VAL A 1 72 ? 6.145 6.131 -5.655 1.00 85.94 72 VAL A C 1
ATOM 526 O O . VAL A 1 72 ? 5.894 7.222 -6.162 1.00 85.94 72 VAL A O 1
ATOM 529 N N . ALA A 1 73 ? 7.374 5.755 -5.333 1.00 81.81 73 ALA A N 1
ATOM 530 C CA . ALA A 1 73 ? 8.581 6.437 -5.762 1.00 81.81 73 ALA A CA 1
ATOM 531 C C . ALA A 1 73 ? 9.517 5.417 -6.412 1.00 81.81 73 ALA A C 1
ATOM 533 O O . ALA A 1 73 ? 9.643 4.284 -5.946 1.00 81.81 73 ALA A O 1
ATOM 534 N N . THR A 1 74 ? 10.191 5.831 -7.476 1.00 79.19 74 THR A N 1
ATOM 535 C CA . THR A 1 74 ? 11.172 5.020 -8.197 1.00 79.19 74 THR A CA 1
ATOM 536 C C . THR A 1 74 ? 12.367 5.883 -8.555 1.00 79.19 74 THR A C 1
ATOM 538 O O . THR A 1 74 ? 12.240 7.087 -8.765 1.00 79.19 74 THR A O 1
ATOM 541 N N . SER A 1 75 ? 13.553 5.278 -8.566 1.00 72.19 75 SER A N 1
ATOM 542 C CA . SER A 1 75 ? 14.793 5.977 -8.911 1.00 72.19 75 SER A CA 1
ATOM 543 C C . SER A 1 75 ? 14.982 6.167 -10.416 1.00 72.19 75 SER A C 1
ATOM 545 O O . SER A 1 75 ? 15.883 6.902 -10.813 1.00 72.19 75 SER A O 1
ATOM 547 N N . ASN A 1 76 ? 14.184 5.481 -11.242 1.00 69.81 76 ASN A N 1
ATOM 548 C CA . ASN A 1 76 ? 14.505 5.267 -12.655 1.00 69.81 76 ASN A CA 1
ATOM 549 C C . ASN A 1 76 ? 13.531 5.935 -13.638 1.00 69.81 76 ASN A C 1
ATOM 551 O O . ASN A 1 76 ? 13.869 6.048 -14.813 1.00 69.81 76 ASN A O 1
ATOM 555 N N . VAL A 1 77 ? 12.357 6.394 -13.188 1.00 64.00 77 VAL A N 1
ATOM 556 C CA . VAL A 1 77 ? 11.383 7.112 -14.030 1.00 64.00 77 VAL A CA 1
ATOM 557 C C . VAL A 1 77 ? 10.745 8.277 -13.271 1.00 64.00 77 VAL A C 1
ATOM 559 O O . VAL A 1 77 ? 10.687 8.278 -12.043 1.00 64.00 77 VAL A O 1
ATOM 562 N N . THR A 1 78 ? 10.311 9.300 -14.010 1.00 65.88 78 THR A N 1
ATOM 563 C CA . THR A 1 78 ? 9.740 10.540 -13.453 1.00 65.88 78 THR A CA 1
ATOM 564 C C . THR A 1 78 ? 8.341 10.330 -12.868 1.00 65.88 78 THR A C 1
ATOM 566 O O . THR A 1 78 ? 8.020 10.935 -11.850 1.00 65.88 78 THR A O 1
ATOM 569 N N . GLU A 1 79 ? 7.540 9.451 -13.473 1.00 65.62 79 GLU A N 1
ATOM 570 C CA . GLU A 1 79 ? 6.209 9.043 -13.015 1.00 65.62 79 GLU A CA 1
ATOM 571 C C . GLU A 1 79 ? 6.006 7.565 -13.362 1.00 65.62 79 GLU A C 1
ATOM 573 O O . GLU A 1 79 ? 6.492 7.100 -14.394 1.00 65.62 79 GLU A O 1
ATOM 578 N N . ASP A 1 80 ? 5.317 6.828 -12.494 1.00 68.75 80 ASP A N 1
ATOM 579 C CA . ASP A 1 80 ? 5.001 5.419 -12.711 1.00 68.75 80 ASP A CA 1
ATOM 580 C C . ASP A 1 80 ? 3.602 5.095 -12.179 1.00 68.75 80 ASP A C 1
ATOM 582 O O . ASP A 1 80 ? 3.094 5.761 -11.271 1.00 68.75 80 ASP A O 1
ATOM 586 N N . THR A 1 81 ? 2.997 4.049 -12.726 1.00 72.94 81 THR A N 1
ATOM 587 C CA . THR A 1 81 ? 1.726 3.482 -12.287 1.00 72.94 81 THR A CA 1
ATOM 588 C C . THR A 1 81 ? 1.971 2.070 -11.779 1.00 72.94 81 THR A C 1
ATOM 590 O O . THR A 1 81 ? 2.650 1.289 -12.435 1.00 72.94 81 THR A O 1
ATOM 593 N N . ALA A 1 82 ? 1.408 1.736 -10.622 1.00 80.00 82 ALA A N 1
ATOM 594 C CA . ALA A 1 82 ? 1.456 0.391 -10.064 1.00 80.00 82 ALA A CA 1
ATOM 595 C C . ALA A 1 82 ? 0.055 -0.011 -9.614 1.00 80.00 82 ALA A C 1
ATOM 597 O O . ALA A 1 82 ? -0.664 0.809 -9.032 1.00 80.00 82 ALA A O 1
ATOM 598 N N . THR A 1 83 ? -0.301 -1.273 -9.820 1.00 86.69 83 THR A N 1
ATOM 599 C CA . THR A 1 83 ? -1.496 -1.858 -9.217 1.00 86.69 83 THR A CA 1
ATOM 600 C C . THR A 1 83 ? -1.108 -2.417 -7.848 1.00 86.69 83 THR A C 1
ATOM 602 O O . THR A 1 83 ? -0.117 -3.138 -7.710 1.00 86.69 83 THR A O 1
ATOM 605 N N . ILE A 1 84 ? -1.849 -2.031 -6.804 1.00 88.38 84 ILE A N 1
ATOM 606 C CA . ILE A 1 84 ? -1.566 -2.409 -5.414 1.00 88.38 84 ILE A CA 1
ATOM 607 C C . ILE A 1 84 ? -2.815 -3.042 -4.812 1.00 88.38 84 ILE A C 1
ATOM 609 O O . ILE A 1 84 ? -3.847 -2.385 -4.688 1.00 88.38 84 ILE A O 1
ATOM 613 N N . SER A 1 85 ? -2.681 -4.286 -4.360 1.00 90.31 85 SER A N 1
ATOM 614 C CA . SER A 1 85 ? -3.673 -4.957 -3.522 1.00 90.31 85 SER A CA 1
ATOM 615 C C . SER A 1 85 ? -3.183 -5.036 -2.076 1.00 90.31 85 SER A C 1
ATOM 617 O O . SER A 1 85 ? -2.007 -5.298 -1.807 1.00 90.31 85 SER A O 1
ATOM 619 N N . ILE A 1 86 ? -4.093 -4.799 -1.130 1.00 90.94 86 ILE A N 1
ATOM 620 C CA . ILE A 1 86 ? -3.806 -4.771 0.307 1.00 90.94 86 ILE A CA 1
ATOM 621 C C . ILE A 1 86 ? -4.356 -6.043 0.947 1.00 90.94 86 ILE A C 1
ATOM 623 O O . ILE A 1 86 ? -5.557 -6.297 0.895 1.00 90.94 86 ILE A O 1
ATOM 627 N N . VAL A 1 87 ? -3.490 -6.811 1.606 1.00 93.00 87 VAL A N 1
ATOM 628 C CA . VAL A 1 87 ? -3.908 -7.927 2.461 1.00 93.00 87 VAL A CA 1
ATOM 629 C C . VAL A 1 87 ? -3.914 -7.445 3.905 1.00 93.00 87 VAL A C 1
ATOM 631 O O . VAL A 1 87 ? -2.880 -7.005 4.416 1.00 93.00 87 VAL A O 1
ATOM 634 N N . TYR A 1 88 ? -5.063 -7.536 4.568 1.00 93.56 88 TYR A N 1
ATOM 635 C CA . TYR A 1 88 ? -5.272 -7.014 5.917 1.00 93.56 88 TYR A CA 1
ATOM 636 C C . TYR A 1 88 ? -5.977 -8.023 6.827 1.00 93.56 88 TYR A C 1
ATOM 638 O O . TYR A 1 88 ? -6.574 -8.996 6.365 1.00 93.56 88 TYR A O 1
ATOM 646 N N . HIS A 1 89 ? -5.890 -7.782 8.131 1.00 94.69 89 HIS A N 1
ATOM 647 C CA . HIS A 1 89 ? -6.624 -8.507 9.161 1.00 94.69 89 HIS A CA 1
ATOM 648 C C . HIS A 1 89 ? -7.528 -7.530 9.918 1.00 94.69 89 HIS A C 1
ATOM 650 O O . HIS A 1 89 ? -7.064 -6.469 10.330 1.00 94.69 89 HIS A O 1
ATOM 656 N N . VAL A 1 90 ? -8.804 -7.888 10.085 1.00 95.00 90 VAL A N 1
ATOM 657 C CA . VAL A 1 90 ? -9.812 -7.095 10.811 1.00 95.00 90 VAL A CA 1
ATOM 658 C C . VAL A 1 90 ? -9.972 -7.582 12.246 1.00 95.00 90 VAL A C 1
ATOM 660 O O . VAL A 1 90 ? -9.764 -8.766 12.520 1.00 95.00 90 VAL A O 1
ATOM 663 N N . TYR A 1 91 ? -10.364 -6.675 13.135 1.00 91.50 91 TYR A N 1
ATOM 664 C CA . TYR A 1 91 ? -10.636 -6.941 14.547 1.00 91.50 91 TYR A CA 1
ATOM 665 C C . TYR A 1 91 ? -12.125 -6.807 14.893 1.00 91.50 91 TYR A C 1
ATOM 667 O O . TYR A 1 91 ? -12.848 -6.035 14.215 1.00 91.50 91 TYR A O 1
#